Protein 7JQD (pdb70)

Organism: Homo sapiens (NCBI:txid9606)

Secondary structure (DSSP, 8-state):
--HHHHHHHHHHHHHHHHHHH--BPPEE-SS-EE--B-TT-EEEEES-THHHHHSTT----EEEEEEETTEEPPPBS-HHHHH--/--HHHHHHHHHHHHHHH-SSHHHHHHHHHHHHHHHHH-

InterPro domains:
  IPR000832 GPCR, family 2, secretin-like [PF00002] (151-396)
  IPR000832 GPCR, family 2, secretin-like [PR00249] (155-179)
  IPR000832 GPCR, family 2, secretin-like [PR00249] (187-211)
  IPR000832 GPCR, family 2, secretin-like [PR00249] (228-251)
  IPR000832 GPCR, family 2, secretin-like [PR00249] (266-291)
  IPR000832 GPCR, family 2, secretin-like [PR00249] (307-332)
  IPR000832 GPCR, family 2, secretin-like [PR00249] (351-371)
  IPR000832 GPCR, family 2, secretin-like [PR00249] (382-403)
  IPR001879 GPCR, family 2, extracellular hormone receptor domain [PF02793] (52-136)
  IPR001879 GPCR, family 2, extracellular hormone receptor domain [PS50227] (33-138)
  IPR001879 GPCR, family 2, extracellular hormone receptor domain [SM00008] (50-143)
  IPR002285 GPCR, family 2, pituitary adenylate cyclase activating polypeptide type 1 receptor [PR01156] (16-37)
  IPR002285 GPCR, family 2, pituitary adenylate cyclase activating polypeptide type 1 receptor [PR01156] (39-56)
  IPR002285 GPCR, family 2, pituitary adenylate cyclase activating polypeptide type 1 receptor [PR01156] (79-97)
  IPR002285 GPCR, family 2, pituitary adenylate cyclase activating polypeptide type 1 receptor [PR01156] (100-117)
  IPR002285 GPCR, family 2, pituitary adenylate cyclase activating polypeptide type 1 receptor [PR01156] (135-154)
  IPR002285 GPCR, family 2, pituitary adenylate cyclase activating polypeptide type 1 receptor [PR01156] (211-227)
  IPR002285 GPCR, family 2, pituitary adenylate cyclase activating polypeptide type 1 receptor [PR01156] (371-385)
  IPR002285 GPCR, family 2, pituitary adenylate cyclase activating polypeptide type 1 receptor [PR01156] (415-427)
  IPR002285 GPCR, family 2, pituitary adenylate cyclase activating polypeptide type 1 receptor [PR01156] (430-446)

Structure (mmCIF, N/CA/C/O backbone):
data_7JQD
#
_entry.id   7JQD
#
_cell.length_a   67.680
_cell.length_b   67.680
_cell.length_c   56.980
_cell.angle_alpha   90.000
_cell.angle_beta   90.000
_cell.angle_gamma   90.000
#
_symmetry.space_group_name_H-M   'P 43 21 2'
#
loop_
_entity.id
_entity.type
_entity.pdbx_description
1 polymer 'Pituitary adenylate cyclase-activating polypeptide type I receptor'
2 polymer Peptide-43
3 water water
#
loop_
_atom_site.group_PDB
_atom_site.id
_atom_site.type_symbol
_atom_site.label_atom_id
_atom_site.label_alt_id
_atom_site.label_comp_id
_atom_site.label_asym_id
_atom_site.label_entity_id
_atom_site.label_seq_id
_atom_site.pdbx_PDB_ins_code
_atom_site.Cartn_x
_atom_site.Cartn_y
_atom_site.Cartn_z
_atom_site.occupancy
_atom_site.B_iso_or_equiv
_atom_site.auth_seq_id
_atom_site.auth_comp_id
_atom_site.auth_asym_id
_atom_site.auth_atom_id
_atom_site.pdbx_PDB_model_num
ATOM 1 N N . ALA A 1 4 ? 23.475 -10.630 -12.036 1.00 57.37 21 ALA A N 1
ATOM 2 C CA . ALA A 1 4 ? 23.567 -10.728 -10.583 1.00 52.42 21 ALA A CA 1
ATOM 3 C C . ALA A 1 4 ? 22.471 -11.636 -10.030 1.00 60.05 21 ALA A C 1
ATOM 4 O O . ALA A 1 4 ? 21.292 -11.523 -10.402 1.00 53.24 21 ALA A O 1
ATOM 6 N N . HIS A 1 5 ? 22.886 -12.548 -9.154 1.00 61.27 22 HIS A N 1
ATOM 7 C CA . HIS A 1 5 ? 21.988 -13.502 -8.501 1.00 53.53 22 HIS A CA 1
ATOM 8 C C . HIS A 1 5 ? 21.725 -13.048 -7.066 1.00 49.56 22 HIS A C 1
ATOM 9 O O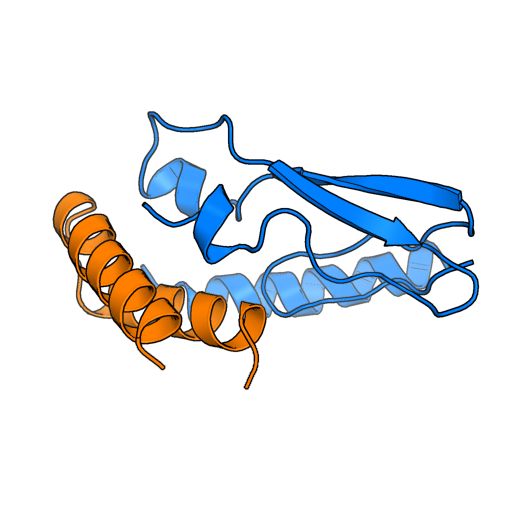 . HIS A 1 5 ? 22.079 -13.706 -6.079 1.00 42.43 22 HIS A O 1
ATOM 16 N N . SER A 1 6 ? 21.081 -11.878 -6.986 1.00 44.70 23 SER A N 1
ATOM 17 C CA . SER A 1 6 ? 20.981 -11.155 -5.728 1.00 46.83 23 SER A CA 1
ATOM 18 C C . SER A 1 6 ? 20.177 -11.934 -4.702 1.00 43.88 23 SER A C 1
ATOM 19 O O . SER A 1 6 ? 20.532 -11.967 -3.515 1.00 43.08 23 SER A O 1
ATOM 22 N N . ASP A 1 7 ? 19.081 -12.548 -5.134 1.00 43.59 24 ASP A N 1
ATOM 23 C CA . ASP A 1 7 ? 18.232 -13.270 -4.198 1.00 41.75 24 ASP A CA 1
ATOM 24 C C . ASP A 1 7 ? 19.016 -14.373 -3.493 1.00 47.56 24 ASP A C 1
ATOM 25 O O . ASP A 1 7 ? 18.902 -14.545 -2.270 1.00 43.36 24 ASP A O 1
ATOM 30 N N . GLY A 1 8 ? 19.856 -15.101 -4.242 1.00 43.44 25 GLY A N 1
ATOM 31 C CA . GLY A 1 8 ? 20.688 -16.121 -3.619 1.00 35.59 25 GLY A CA 1
ATOM 32 C C . GLY A 1 8 ? 21.752 -15.549 -2.699 1.00 36.86 25 GLY A C 1
ATOM 33 O O . GLY A 1 8 ? 22.076 -16.141 -1.670 1.00 36.07 25 GLY A O 1
ATOM 34 N N . ILE A 1 9 ? 22.332 -14.404 -3.062 1.00 40.21 26 ILE A N 1
ATOM 35 C CA . ILE A 1 9 ? 23.335 -13.798 -2.190 1.00 44.24 26 ILE A CA 1
ATOM 36 C C . ILE A 1 9 ? 22.692 -13.325 -0.895 1.00 42.34 26 ILE A C 1
ATOM 37 O O . ILE A 1 9 ? 23.247 -13.504 0.196 1.00 46.37 26 ILE A O 1
ATOM 42 N N . PHE A 1 10 ? 21.512 -12.716 -0.997 1.00 42.16 27 PHE A N 1
ATOM 43 C CA . PHE A 1 10 ? 20.762 -12.338 0.192 1.00 38.62 27 PHE A CA 1
ATOM 44 C C . PHE A 1 10 ? 20.495 -13.544 1.078 1.00 42.18 27 PHE A C 1
ATOM 45 O O . PHE A 1 10 ? 20.654 -13.468 2.304 1.00 47.26 27 PHE A O 1
ATOM 53 N N . LYS A 1 11 ? 20.106 -14.679 0.476 1.00 44.38 28 LYS A N 1
ATOM 54 C CA . LYS A 1 11 ? 19.737 -15.853 1.270 1.00 41.88 28 LYS A CA 1
ATOM 55 C C . LYS A 1 11 ? 20.944 -16.423 2.002 1.00 42.18 28 LYS A C 1
ATOM 56 O O . LYS A 1 11 ? 20.888 -16.672 3.215 1.00 45.07 28 LYS A O 1
ATOM 62 N N . LYS A 1 12 ? 22.054 -16.625 1.290 1.00 41.52 29 LYS A N 1
ATOM 63 C CA . LYS A 1 12 ? 23.309 -16.926 1.972 1.00 46.03 29 LYS A CA 1
ATOM 64 C C . LYS A 1 12 ? 23.523 -15.981 3.151 1.00 50.84 29 LYS A C 1
ATOM 65 O O . LYS A 1 12 ? 23.825 -16.419 4.270 1.00 53.42 29 LYS A O 1
ATOM 71 N N . GLU A 1 13 ? 23.315 -14.681 2.933 1.00 49.07 30 GLU A N 1
ATOM 72 C CA . GLU A 1 13 ? 23.513 -13.724 4.014 1.00 54.12 30 GLU A CA 1
ATOM 73 C C . GLU A 1 13 ? 22.466 -13.878 5.115 1.00 50.27 30 GLU A C 1
ATOM 74 O O . GLU A 1 13 ? 22.765 -13.607 6.282 1.00 53.46 30 GLU A O 1
ATOM 80 N N . GLN A 1 14 ? 21.256 -14.346 4.785 1.00 48.44 31 GLN A N 1
ATOM 81 C CA . GLN A 1 14 ? 20.238 -14.540 5.823 1.00 49.17 31 GLN A CA 1
ATOM 82 C C . GLN A 1 14 ? 20.598 -15.698 6.743 1.00 52.43 31 GLN A C 1
ATOM 83 O O . GLN A 1 14 ? 20.405 -15.618 7.961 1.00 51.70 31 GLN A O 1
ATOM 89 N N . ALA A 1 15 ? 21.098 -16.795 6.174 1.00 60.04 32 ALA A N 1
ATOM 90 C CA . ALA A 1 15 ? 21.653 -17.863 6.998 1.00 50.78 32 ALA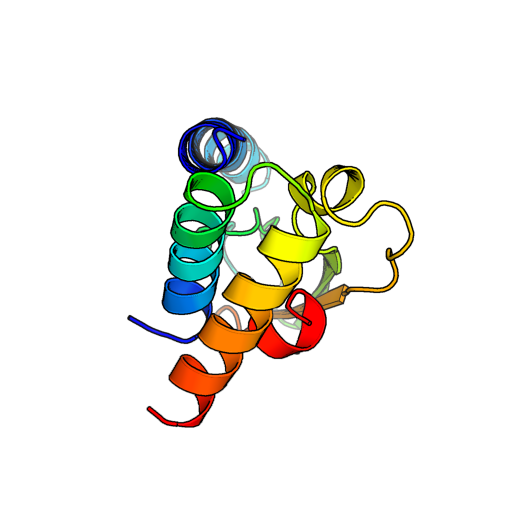 A CA 1
ATOM 91 C C . ALA A 1 15 ? 22.887 -17.378 7.743 1.00 53.68 32 ALA A C 1
ATOM 92 O O . ALA A 1 15 ? 23.000 -17.569 8.959 1.00 61.03 32 ALA A O 1
ATOM 94 N N . MET A 1 16 ? 23.820 -16.732 7.032 1.00 51.74 33 MET A N 1
ATOM 95 C CA . MET A 1 16 ? 24.958 -16.114 7.704 1.00 50.82 33 MET A CA 1
ATOM 96 C C . MET A 1 16 ? 24.507 -15.232 8.853 1.00 56.80 33 MET A C 1
ATOM 97 O O . MET A 1 16 ? 25.200 -15.138 9.870 1.00 64.33 33 MET A O 1
ATOM 102 N N . CYS A 1 17 ? 23.340 -14.599 8.716 1.00 58.07 34 CYS A N 1
ATOM 103 C CA . CYS A 1 17 ? 22.857 -13.677 9.741 1.00 58.87 34 CYS A CA 1
ATOM 104 C C . CYS A 1 17 ? 22.426 -14.423 10.996 1.00 59.48 34 CYS A C 1
ATOM 105 O O . CYS A 1 17 ? 22.916 -14.148 12.098 1.00 64.67 34 CYS A O 1
ATOM 108 N N . LEU A 1 18 ? 21.503 -15.375 10.849 1.00 58.07 35 LEU A N 1
ATOM 109 C CA . LEU A 1 18 ? 21.024 -16.135 11.996 1.00 56.02 35 LEU A CA 1
ATOM 110 C C . LEU A 1 18 ? 22.176 -16.765 12.763 1.00 65.39 35 LEU A C 1
ATOM 111 O O . LEU A 1 18 ? 22.069 -17.012 13.972 1.00 72.94 35 LEU A O 1
ATOM 116 N N . GLU A 1 19 ? 23.297 -16.995 12.082 1.00 63.97 36 GLU A N 1
ATOM 117 C CA . GLU A 1 19 ? 24.452 -17.622 12.706 1.00 66.64 36 GLU A CA 1
ATOM 118 C C . GLU A 1 19 ? 25.037 -16.761 13.816 1.00 69.94 36 GLU A C 1
ATOM 119 O O . GLU A 1 19 ? 25.452 -17.285 14.855 1.00 76.77 36 GLU A O 1
ATOM 125 N N . LYS A 1 20 ? 25.112 -15.445 13.616 1.00 66.12 37 LYS A N 1
ATOM 126 C CA . LYS A 1 20 ? 25.748 -14.626 14.638 1.00 66.48 37 LYS A CA 1
ATOM 127 C C . LYS A 1 20 ? 24.746 -13.927 15.550 1.00 69.70 37 LYS A C 1
ATOM 128 O O . LYS A 1 20 ? 25.125 -13.518 16.652 1.00 76.95 37 LYS A O 1
ATOM 134 N N . ILE A 1 21 ? 23.471 -13.818 15.165 1.00 67.97 38 ILE A N 1
ATOM 135 C CA . ILE A 1 21 ? 22.463 -13.371 16.131 1.00 64.05 38 ILE A CA 1
ATOM 136 C C . ILE A 1 21 ? 22.474 -14.280 17.350 1.00 67.83 38 ILE A C 1
ATOM 137 O O . ILE A 1 21 ? 22.409 -13.811 18.493 1.00 74.78 38 ILE A O 1
ATOM 142 N N . GLN A 1 22 ? 22.585 -15.596 17.127 1.00 68.75 39 GLN A N 1
ATOM 143 C CA . GLN A 1 22 ? 22.555 -16.545 18.237 1.00 70.96 39 GLN A CA 1
ATOM 144 C C . GLN A 1 22 ? 23.775 -16.396 19.139 1.00 68.73 39 GLN A C 1
ATOM 145 O O . GLN A 1 22 ? 23.691 -16.643 20.350 1.00 75.29 39 GLN A O 1
ATOM 151 N N . ARG A 1 23 ? 24.909 -15.988 18.575 1.00 67.08 40 ARG A N 1
ATOM 152 C CA . ARG A 1 23 ? 26.111 -15.814 19.376 1.00 67.25 40 ARG A CA 1
ATOM 153 C C . ARG A 1 23 ? 25.970 -14.596 20.281 1.00 73.19 40 ARG A C 1
ATOM 154 O O . ARG A 1 23 ? 26.195 -14.673 21.498 1.00 70.18 40 ARG A O 1
ATOM 162 N N . ALA A 1 24 ? 25.548 -13.468 19.698 1.00 67.07 41 ALA A N 1
ATOM 163 C CA . ALA A 1 24 ? 25.393 -12.228 20.453 1.00 69.76 41 ALA A CA 1
ATOM 164 C C . ALA A 1 24 ? 24.430 -12.391 21.631 1.00 65.56 41 ALA A C 1
ATOM 165 O O . ALA A 1 24 ? 24.771 -12.076 22.777 1.00 65.87 41 ALA A O 1
ATOM 167 N N . ASN A 1 25 ? 23.223 -12.874 21.376 1.00 66.76 42 ASN A N 1
ATOM 168 C CA . ASN A 1 25 ? 22.240 -12.940 22.452 1.00 74.62 42 ASN A CA 1
ATOM 169 C C . ASN A 1 25 ? 22.551 -14.078 23.438 1.00 73.29 42 ASN A C 1
ATOM 170 O O . ASN A 1 25 ? 23.717 -14.356 23.749 1.00 72.65 42 ASN A O 1
ATOM 175 N N . GLY A 1 36 ? 16.130 -4.684 26.006 1.00 61.62 53 GLY A N 1
ATOM 176 C CA . GLY A 1 36 ? 16.967 -4.680 24.816 1.00 58.71 53 GLY A CA 1
ATOM 177 C C . GLY A 1 36 ? 16.247 -5.252 23.603 1.00 60.25 53 GLY A C 1
ATOM 178 O O . GLY A 1 36 ? 15.266 -5.976 23.759 1.00 62.10 53 GLY A O 1
ATOM 179 N N . CYS A 1 37 ? 16.764 -4.894 22.267 1.00 61.97 54 CYS A N 1
ATOM 180 C CA . CYS A 1 37 ? 16.047 -5.471 21.135 1.00 61.11 54 CYS A CA 1
ATOM 181 C C . CYS A 1 37 ? 16.785 -6.678 20.559 1.00 56.30 54 CYS A C 1
ATOM 182 O O . CYS A 1 37 ? 18.034 -6.684 20.473 1.00 55.69 54 CYS A O 1
ATOM 185 N N . PRO A 1 38 ? 16.005 -7.671 20.159 1.00 54.45 55 PRO A N 1
ATOM 186 C CA . PRO A 1 38 ? 16.574 -8.921 19.620 1.00 64.11 55 PRO A CA 1
ATOM 187 C C . PRO A 1 38 ? 17.412 -8.701 18.361 1.00 60.40 55 PRO A C 1
ATOM 188 O O . PRO A 1 38 ? 17.253 -7.733 17.627 1.00 59.50 55 PRO A O 1
ATOM 192 N N . GLY A 1 39 ? 18.321 -9.649 18.122 1.00 62.23 56 GLY A N 1
ATOM 193 C CA . GLY A 1 39 ? 18.958 -9.731 16.820 1.00 61.23 56 GLY A CA 1
ATOM 194 C C . GLY A 1 39 ? 17.949 -10.167 15.776 1.00 59.51 56 GLY A C 1
ATOM 195 O O . GLY A 1 39 ? 17.148 -11.076 16.002 1.00 54.69 56 GLY A O 1
ATOM 196 N N . MET A 1 40 ? 18.019 -9.523 14.610 1.00 53.96 57 MET A N 1
ATOM 197 C CA . MET A 1 40 ? 16.952 -9.575 13.627 1.00 53.35 57 MET A CA 1
ATOM 198 C C . MET A 1 40 ? 17.535 -9.523 12.220 1.00 51.27 57 MET A C 1
ATOM 199 O O . MET A 1 40 ? 18.613 -8.968 11.988 1.00 45.96 57 MET A O 1
ATOM 204 N N . TRP A 1 41 ? 16.790 -10.114 11.281 1.00 45.95 58 TRP A N 1
ATOM 205 C CA . TRP A 1 41 ? 17.057 -10.043 9.851 1.00 45.67 58 TRP A CA 1
ATOM 206 C C . TRP A 1 41 ? 15.823 -9.481 9.162 1.00 48.35 58 TRP A C 1
ATOM 207 O O . TRP A 1 41 ? 14.771 -10.134 9.151 1.00 42.67 58 TRP A O 1
ATOM 218 N N . ASP A 1 42 ? 15.950 -8.284 8.574 1.00 45.48 59 ASP A N 1
ATOM 219 C CA . ASP A 1 42 ? 14.805 -7.612 7.974 1.00 42.01 59 ASP A CA 1
ATOM 220 C C . ASP A 1 42 ? 14.607 -7.951 6.503 1.00 41.64 59 ASP A C 1
ATOM 221 O O . ASP A 1 42 ? 13.693 -7.403 5.878 1.00 40.87 59 ASP A O 1
ATOM 226 N N . ASN A 1 43 ? 15.433 -8.839 5.955 1.00 36.93 60 ASN A N 1
ATOM 227 C CA . ASN A 1 43 ? 15.453 -9.256 4.558 1.00 41.37 60 ASN A CA 1
ATOM 228 C C . ASN A 1 43 ? 16.296 -8.343 3.689 1.00 38.95 60 ASN A C 1
ATOM 229 O O . ASN A 1 43 ? 16.305 -8.487 2.465 1.00 34.15 60 ASN A O 1
ATOM 234 N N . ILE A 1 44 ? 17.049 -7.445 4.320 1.00 38.49 61 ILE A N 1
ATOM 235 C CA . ILE A 1 44 ? 18.044 -6.624 3.650 1.00 40.15 61 ILE A CA 1
ATOM 236 C C . ILE A 1 44 ? 19.321 -6.628 4.479 1.00 40.86 61 ILE A C 1
ATOM 237 O O . ILE A 1 44 ? 20.421 -6.756 3.933 1.00 45.34 61 ILE A O 1
ATOM 242 N N . THR A 1 45 ? 19.195 -6.501 5.798 1.00 38.39 62 THR A N 1
ATOM 243 C CA . THR A 1 45 ? 20.354 -6.283 6.656 1.00 42.73 62 THR A CA 1
ATOM 244 C C . THR A 1 45 ? 20.266 -7.136 7.914 1.00 45.07 62 THR A C 1
ATOM 245 O O . THR A 1 45 ? 19.176 -7.426 8.417 1.00 47.54 62 THR A O 1
ATOM 249 N N . CYS A 1 46 ? 21.431 -7.570 8.394 1.00 45.46 63 CYS A N 1
ATOM 250 C CA . CYS A 1 46 ? 21.547 -8.275 9.666 1.00 50.74 63 CYS A CA 1
ATOM 251 C C . CYS A 1 46 ? 21.772 -7.254 10.778 1.00 51.64 63 CYS A C 1
ATOM 252 O O . CYS A 1 46 ? 22.760 -6.502 10.745 1.00 49.39 63 CYS A O 1
ATOM 255 N N . TRP A 1 47 ? 20.854 -7.224 11.755 1.00 45.27 64 TRP A N 1
ATOM 256 C CA . TRP A 1 47 ? 20.884 -6.250 12.840 1.00 42.67 64 TRP A CA 1
ATOM 257 C C . TRP A 1 47 ? 21.409 -6.944 14.080 1.00 49.52 64 TRP A C 1
ATOM 258 O O . TRP A 1 47 ? 20.759 -7.850 14.621 1.00 51.81 64 TRP A O 1
ATOM 269 N N . LYS A 1 48 ? 22.589 -6.530 14.512 1.00 46.40 65 LYS A N 1
ATOM 270 C CA . LYS A 1 48 ? 23.168 -7.050 15.736 1.00 51.09 65 LYS A CA 1
ATOM 271 C C . LYS A 1 48 ? 22.309 -6.612 16.924 1.00 50.75 65 LYS A C 1
ATOM 272 O O . LYS A 1 48 ? 22.005 -5.419 17.043 1.00 47.85 65 LYS A O 1
ATOM 278 N N . PRO A 1 49 ? 21.846 -7.541 17.797 1.00 53.98 66 PRO A N 1
ATOM 279 C CA . PRO A 1 49 ? 20.874 -7.162 18.841 1.00 59.20 66 PRO A CA 1
ATOM 280 C C . PRO A 1 49 ? 21.366 -6.015 19.714 1.00 56.55 66 PRO A C 1
ATOM 281 O O . PRO A 1 49 ? 22.575 -5.767 19.780 1.00 50.81 66 PRO A O 1
ATOM 285 N N . ALA A 1 50 ? 20.446 -5.291 20.358 1.00 50.67 67 ALA A N 1
ATOM 286 C CA . ALA A 1 50 ? 20.793 -3.992 20.916 1.00 51.14 67 ALA A CA 1
ATOM 287 C C . ALA A 1 50 ? 20.020 -3.705 22.196 1.00 57.15 67 ALA A C 1
ATOM 288 O O . ALA A 1 50 ? 18.924 -4.228 22.414 1.00 54.29 67 ALA A O 1
ATOM 290 N N . HIS A 1 51 ? 20.603 -2.833 23.023 1.00 57.36 68 HIS A N 1
ATOM 291 C CA . HIS A 1 51 ? 19.964 -2.351 24.242 1.00 58.34 68 HIS A CA 1
ATOM 292 C C . HIS A 1 51 ? 18.948 -1.258 23.938 1.00 57.10 68 HIS A C 1
ATOM 293 O O . HIS A 1 51 ? 19.051 -0.540 22.937 1.00 56.91 68 HIS A O 1
ATOM 300 N N . VAL A 1 52 ? 17.968 -1.115 24.835 1.00 57.55 69 VAL A N 1
ATOM 301 C CA . VAL A 1 52 ? 17.019 -0.016 24.707 1.00 60.12 69 VAL A CA 1
ATOM 302 C C . VAL A 1 52 ? 17.781 1.292 24.834 1.00 52.63 69 VAL A C 1
ATOM 303 O O . VAL A 1 52 ? 18.610 1.458 25.733 1.00 51.40 69 VAL A O 1
ATOM 307 N N . GLY A 1 53 ? 17.558 2.200 23.889 1.00 51.99 70 GLY A N 1
ATOM 308 C CA . GLY A 1 53 ? 18.198 3.495 23.924 1.00 50.23 70 GLY A CA 1
ATOM 309 C C . GLY A 1 53 ? 19.442 3.654 23.077 1.00 46.85 70 GLY A C 1
ATOM 310 O O . GLY A 1 53 ? 19.972 4.769 23.005 1.00 49.93 70 GLY A O 1
ATOM 311 N N . GLU A 1 54 ? 19.935 2.600 22.435 1.00 44.47 71 GLU A N 1
ATOM 312 C CA . GLU A 1 54 ? 21.081 2.762 21.551 1.00 50.25 71 GLU A CA 1
ATOM 313 C C . GLU A 1 54 ? 20.656 2.677 20.084 1.00 52.86 71 GLU A C 1
ATOM 314 O O . GLU A 1 54 ? 19.631 2.079 19.735 1.00 46.69 71 GLU A O 1
ATOM 320 N N . MET A 1 55 ? 21.435 3.326 19.223 1.00 48.40 72 MET A N 1
ATOM 321 C CA . MET A 1 55 ? 21.089 3.453 17.816 1.00 44.53 72 MET A CA 1
ATOM 322 C C . MET A 1 55 ? 22.143 2.743 16.985 1.00 47.28 72 MET A C 1
ATOM 323 O O . MET A 1 55 ? 23.338 3.038 17.106 1.00 47.06 72 MET A O 1
ATOM 328 N N . VAL A 1 56 ? 21.693 1.806 16.148 1.00 47.02 73 VAL A N 1
ATOM 329 C CA . VAL A 1 56 ? 22.560 1.045 15.261 1.00 45.89 73 VAL A CA 1
ATOM 330 C C . VAL A 1 56 ? 22.479 1.641 13.864 1.00 43.36 73 VAL A C 1
ATOM 331 O O . VAL A 1 56 ? 21.380 1.810 13.312 1.00 38.61 73 VAL A O 1
ATOM 335 N N . LEU A 1 57 ? 23.638 1.939 13.289 1.00 38.49 74 LEU A N 1
ATOM 336 C CA . LEU A 1 57 ? 23.733 2.307 11.884 1.00 40.54 74 LEU A CA 1
ATOM 337 C C . LEU A 1 57 ? 24.219 1.112 11.076 1.00 42.00 74 LEU A C 1
ATOM 338 O O . LEU A 1 57 ? 25.050 0.329 11.547 1.00 37.80 74 LEU A O 1
ATOM 343 N N . VAL A 1 58 ? 23.688 0.971 9.857 1.00 39.86 75 VAL A N 1
ATOM 344 C CA . VAL A 1 58 ? 24.228 0.047 8.866 1.00 37.86 75 VAL A CA 1
ATOM 345 C C . VAL A 1 58 ? 24.346 0.795 7.552 1.00 38.16 75 VAL A C 1
ATOM 346 O O . VAL A 1 58 ? 23.745 1.854 7.356 1.00 39.58 75 VAL A O 1
ATOM 350 N N . SER A 1 59 ? 25.132 0.238 6.645 1.00 38.40 76 SER A N 1
ATOM 351 C CA . SER A 1 59 ? 25.251 0.819 5.321 1.00 40.46 76 SER A CA 1
ATOM 352 C C . SER A 1 59 ? 24.344 0.061 4.351 1.00 42.39 76 SER A C 1
ATOM 353 O O . SER A 1 59 ? 23.683 -0.917 4.711 1.00 43.65 76 SER A O 1
ATOM 356 N N . CYS A 1 60 ? 24.281 0.547 3.112 1.00 42.77 77 CYS A N 1
ATOM 357 C CA . CYS A 1 60 ? 23.465 -0.103 2.103 1.00 45.16 77 CYS A CA 1
ATOM 358 C C . CYS A 1 60 ? 23.996 -1.512 1.832 1.00 42.87 77 CYS A C 1
ATOM 359 O O . CYS A 1 60 ? 25.154 -1.819 2.137 1.00 43.12 77 CYS A O 1
ATOM 362 N N . PRO A 1 61 ? 23.161 -2.397 1.285 1.00 43.88 78 PRO A N 1
ATOM 363 C CA . PRO A 1 61 ? 23.586 -3.793 1.122 1.00 47.44 78 PRO A CA 1
ATOM 364 C C . PRO A 1 61 ? 24.852 -3.896 0.286 1.00 43.97 78 PRO A C 1
ATOM 365 O O . PRO A 1 61 ? 25.062 -3.127 -0.653 1.00 45.09 78 PRO A O 1
ATOM 369 N N . GLU A 1 62 ? 25.686 -4.875 0.635 1.00 43.71 79 GLU A N 1
ATOM 370 C CA . GLU A 1 62 ? 27.009 -4.976 0.038 1.00 44.15 79 GLU A CA 1
ATOM 371 C C . GLU A 1 62 ? 26.959 -5.131 -1.471 1.00 48.69 79 GLU A C 1
ATO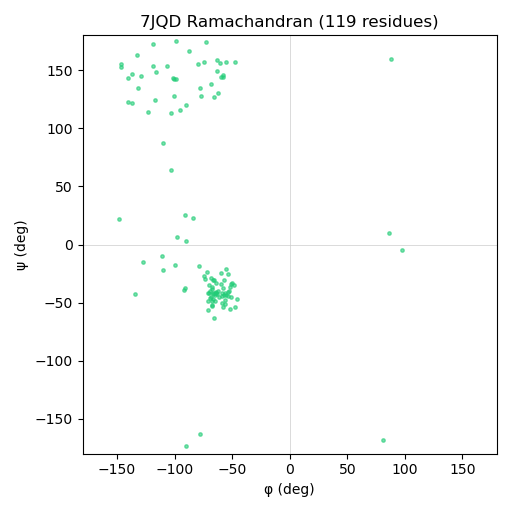M 372 O O . GLU A 1 62 ? 27.933 -4.792 -2.151 1.00 54.37 79 GLU A O 1
ATOM 378 N N . LEU A 1 63 ? 25.848 -5.640 -2.014 1.00 41.61 80 LEU A N 1
ATOM 379 C CA . LEU A 1 63 ? 25.706 -5.752 -3.466 1.00 45.62 80 LEU A CA 1
ATOM 380 C C . LEU A 1 63 ? 25.989 -4.433 -4.154 1.00 48.68 80 LEU A C 1
ATOM 381 O O . LEU A 1 63 ? 26.554 -4.396 -5.254 1.00 49.45 80 LEU A O 1
ATOM 386 N N . PHE A 1 64 ? 25.590 -3.339 -3.518 1.00 50.43 81 PHE A N 1
ATOM 387 C CA . PHE A 1 64 ? 25.675 -2.038 -4.141 1.00 46.32 81 PHE A CA 1
ATOM 388 C C . PHE A 1 64 ? 27.107 -1.558 -4.252 1.00 52.64 81 PHE A C 1
ATOM 389 O O . PHE A 1 64 ? 27.392 -0.747 -5.136 1.00 61.41 81 PHE A O 1
ATOM 397 N N . ARG A 1 65 ? 28.022 -2.054 -3.410 1.00 48.50 82 ARG A N 1
ATOM 398 C CA . ARG A 1 65 ? 29.436 -1.794 -3.668 1.00 52.18 82 ARG A CA 1
ATOM 399 C C . ARG A 1 65 ? 29.801 -2.162 -5.103 1.00 58.89 82 ARG A C 1
ATOM 400 O O . ARG A 1 65 ? 30.620 -1.481 -5.727 1.00 61.44 82 ARG A O 1
ATOM 408 N N . ILE A 1 66 ? 29.177 -3.203 -5.656 1.00 53.25 83 ILE A N 1
ATOM 409 C CA . ILE A 1 66 ? 29.448 -3.597 -7.037 1.00 53.76 83 ILE A CA 1
ATOM 410 C C . ILE A 1 66 ? 28.485 -2.916 -8.009 1.00 56.40 83 ILE A C 1
ATOM 411 O O . ILE A 1 66 ? 28.887 -2.500 -9.097 1.00 59.02 83 ILE A O 1
ATOM 416 N N . PHE A 1 67 ? 27.204 -2.771 -7.650 1.00 60.30 84 PHE A N 1
ATOM 417 C CA . PHE A 1 67 ? 26.238 -2.216 -8.602 1.00 56.20 84 PHE A CA 1
ATOM 418 C C . PHE A 1 67 ? 26.563 -0.761 -8.923 1.00 63.23 84 PHE A C 1
ATOM 419 O O . PHE A 1 67 ? 26.917 -0.432 -10.060 1.00 69.36 84 PHE A O 1
ATOM 427 N N . ASN A 1 68 ? 26.499 0.130 -7.933 1.00 60.20 85 ASN A N 1
ATOM 428 C CA . ASN A 1 68 ? 27.023 1.477 -8.147 1.00 61.66 85 ASN A CA 1
ATOM 429 C C . ASN A 1 68 ? 28.290 1.672 -7.324 1.00 58.10 85 ASN A C 1
ATOM 430 O O . ASN A 1 68 ? 28.240 2.138 -6.177 1.00 59.06 85 ASN A O 1
ATOM 435 N N . PRO A 1 69 ? 29.454 1.313 -7.869 1.00 60.16 86 PRO A N 1
ATOM 436 C CA . PRO A 1 69 ? 30.700 1.502 -7.097 1.00 60.07 86 PRO A CA 1
ATOM 437 C C . PRO A 1 69 ? 30.878 2.908 -6.562 1.00 58.11 86 PRO A C 1
ATOM 438 O O . PRO A 1 69 ? 31.314 3.088 -5.420 1.00 60.52 86 PRO A O 1
ATOM 442 N N . ASP A 1 70 ? 30.535 3.917 -7.354 1.00 64.12 87 ASP A N 1
ATOM 443 C CA . ASP A 1 70 ? 30.885 5.294 -7.030 1.00 62.89 87 ASP A CA 1
ATOM 444 C C . ASP A 1 70 ? 29.892 5.956 -6.083 1.00 51.65 87 ASP A C 1
ATOM 445 O O . ASP A 1 70 ? 29.804 7.185 -6.046 1.00 55.61 87 ASP A O 1
ATOM 450 N N . GLN A 1 71 ? 29.138 5.187 -5.314 1.00 48.02 88 GLN A N 1
ATOM 451 C CA . GLN A 1 71 ? 28.236 5.758 -4.324 1.00 53.02 88 GLN A CA 1
ATOM 452 C C . GLN A 1 71 ? 28.285 4.897 -3.075 1.00 50.68 88 GLN A C 1
ATOM 453 O O . GLN A 1 71 ? 28.010 3.693 -3.141 1.00 54.20 88 GLN A O 1
ATOM 459 N N . ASP A 1 72 ? 28.636 5.529 -1.940 1.00 44.32 89 ASP A N 1
ATOM 460 C CA . ASP A 1 72 ? 28.893 4.798 -0.701 1.00 43.47 89 ASP A CA 1
ATOM 461 C C . ASP A 1 72 ? 28.526 5.580 0.561 1.00 39.28 89 ASP A C 1
ATOM 462 O O . ASP A 1 72 ? 29.073 5.286 1.630 1.00 45.93 89 ASP A O 1
ATOM 467 N N . MET A 1 73 ? 27.645 6.572 0.475 1.00 39.36 90 MET A N 1
ATOM 468 C CA . MET A 1 73 ? 27.249 7.398 1.609 1.00 43.16 90 MET A CA 1
ATOM 469 C C . MET A 1 73 ? 25.936 6.941 2.236 1.00 42.48 90 MET A C 1
ATOM 470 O O . MET A 1 73 ? 25.414 7.625 3.120 1.00 44.37 90 MET A O 1
ATOM 475 N N . GLY A 1 74 ? 25.389 5.812 1.795 1.00 35.73 91 GLY A N 1
ATOM 476 C CA . GLY A 1 74 ? 24.080 5.398 2.265 1.00 34.66 91 GLY A CA 1
ATOM 477 C C . GLY A 1 74 ? 24.152 4.807 3.658 1.00 37.03 91 GLY A C 1
ATOM 478 O O . GLY A 1 74 ? 24.943 3.895 3.924 1.00 40.48 91 GLY A O 1
ATOM 479 N N . VAL A 1 75 ? 23.321 5.327 4.554 1.00 34.25 92 VAL A N 1
ATOM 480 C CA . VAL A 1 75 ? 23.211 4.838 5.920 1.00 39.98 92 VAL A CA 1
ATOM 481 C C . VAL A 1 75 ? 21.737 4.587 6.206 1.00 36.52 92 VAL A C 1
ATOM 482 O O . VAL A 1 75 ? 20.860 5.296 5.707 1.00 40.32 92 VAL A O 1
ATOM 486 N N . VAL A 1 76 ? 21.468 3.561 6.998 1.00 33.02 93 VAL A N 1
ATOM 487 C CA . VAL A 1 76 ? 20.130 3.277 7.490 1.00 33.89 93 VAL A CA 1
ATOM 488 C C . VAL A 1 76 ? 20.237 3.045 8.994 1.00 37.46 93 VAL A C 1
ATOM 489 O O . VAL A 1 76 ? 21.152 2.351 9.454 1.00 38.50 93 VAL A O 1
ATOM 493 N N . SER A 1 77 ? 19.322 3.650 9.761 1.00 39.73 94 SER A N 1
ATOM 494 C CA . SER A 1 77 ? 19.334 3.575 11.223 1.00 40.50 94 SER A CA 1
ATOM 495 C C . SER A 1 77 ? 18.064 2.910 11.741 1.00 40.78 94 SER A C 1
ATOM 496 O O . SER A 1 77 ? 17.022 2.916 11.072 1.00 39.18 94 SER A O 1
ATOM 499 N N . ARG A 1 78 ? 18.180 2.308 12.931 1.00 42.11 95 ARG A N 1
ATOM 500 C CA . ARG A 1 78 ? 17.045 1.872 13.738 1.00 39.46 95 ARG A CA 1
ATOM 501 C C . ARG A 1 78 ? 17.350 2.172 15.189 1.00 40.34 95 ARG A C 1
ATOM 502 O O . ARG A 1 78 ? 18.496 2.056 15.627 1.00 40.94 95 ARG A O 1
ATOM 510 N N . ASN A 1 79 ? 16.319 2.560 15.923 1.00 45.46 96 ASN A N 1
ATOM 511 C CA . ASN A 1 79 ? 16.415 2.691 17.364 1.00 44.56 96 ASN A CA 1
ATOM 512 C C . ASN A 1 79 ? 15.847 1.447 18.016 1.00 44.70 96 ASN A C 1
ATOM 513 O O . ASN A 1 79 ? 14.874 0.866 17.525 1.00 44.26 96 ASN A O 1
ATOM 518 N N . CYS A 1 80 ? 16.476 1.033 19.105 1.00 42.65 97 CYS A N 1
ATOM 519 C CA . CYS A 1 80 ? 15.923 0.012 19.973 1.00 50.80 97 CYS A CA 1
ATOM 520 C C . CYS A 1 80 ? 15.180 0.694 21.110 1.00 52.61 97 CYS A C 1
ATOM 521 O O . CYS A 1 80 ? 15.801 1.379 21.929 1.00 54.12 97 CYS A O 1
ATOM 524 N N . THR A 1 81 ? 13.866 0.497 21.170 1.00 53.39 98 THR A N 1
ATOM 525 C CA . THR A 1 81 ? 13.037 1.105 22.204 1.00 60.48 98 THR A CA 1
ATOM 526 C C . THR A 1 81 ? 12.366 0.028 23.047 1.00 57.98 98 THR A C 1
ATOM 527 O O . THR A 1 81 ? 12.438 -1.165 22.743 1.00 58.20 98 THR A O 1
ATOM 531 N N . GLU A 1 82 ? 11.701 0.473 24.118 1.00 54.38 99 GLU A N 1
ATOM 532 C CA . GLU A 1 82 ? 10.853 -0.424 24.899 1.00 59.27 99 GLU A CA 1
ATOM 533 C C . GLU A 1 82 ? 9.927 -1.221 23.996 1.00 57.83 99 GLU A C 1
ATOM 534 O O . GLU A 1 82 ? 9.632 -2.3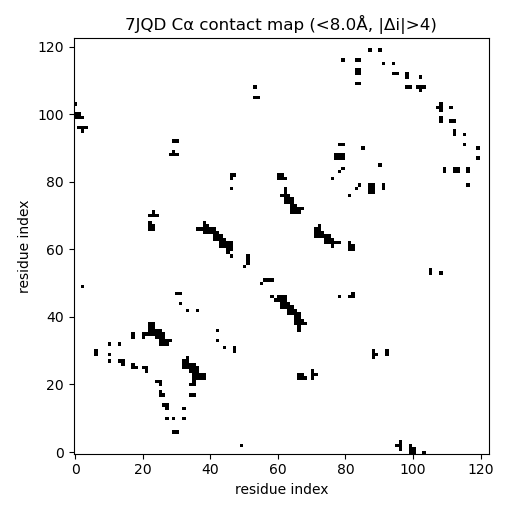92 24.267 1.00 55.80 99 GLU A O 1
ATOM 540 N N . ASP A 1 83 ? 9.475 -0.604 22.905 1.00 56.98 100 ASP A N 1
ATOM 541 C CA . ASP A 1 83 ? 8.543 -1.221 21.973 1.00 60.30 100 ASP A CA 1
ATOM 542 C C . ASP A 1 83 ? 9.248 -1.960 20.833 1.00 56.80 100 ASP A C 1
ATOM 543 O O . ASP A 1 83 ? 8.658 -2.126 19.756 1.00 59.90 100 ASP A O 1
ATOM 548 N N . GLY A 1 84 ? 10.489 -2.416 21.055 1.00 54.35 101 GLY A N 1
ATOM 549 C CA . GLY A 1 84 ? 11.258 -3.112 20.038 1.00 59.64 101 GLY A CA 1
ATOM 550 C C . GLY A 1 84 ? 11.936 -2.183 19.036 1.00 60.88 101 GLY A C 1
ATOM 551 O O . GLY A 1 84 ? 12.016 -0.951 19.210 1.00 54.69 101 GLY A O 1
ATOM 552 N N . TRP A 1 85 ? 12.437 -2.807 17.960 1.00 55.06 102 TRP A N 1
ATOM 553 C CA . TRP A 1 85 ? 13.098 -2.077 16.880 1.00 48.67 102 TRP A CA 1
ATOM 554 C C . TRP A 1 85 ? 12.147 -1.063 16.268 1.00 43.61 102 TRP A C 1
ATOM 555 O O . TRP A 1 85 ? 10.949 -1.310 16.153 1.00 46.14 102 TRP A O 1
ATOM 566 N N . SER A 1 86 ? 12.687 0.079 15.869 1.00 38.74 103 SER A N 1
ATOM 567 C CA . SER A 1 86 ? 11.927 1.059 15.117 1.00 34.50 103 SER A CA 1
ATOM 568 C C . SER A 1 86 ? 12.008 0.763 13.622 1.00 36.83 103 SER A C 1
ATOM 569 O O . SER A 1 86 ? 12.832 -0.027 13.167 1.00 42.75 103 SER A O 1
ATOM 572 N N . GLU A 1 87 ? 11.142 1.416 12.854 1.00 35.05 104 GLU A N 1
ATOM 573 C CA . GLU A 1 87 ? 11.262 1.460 11.403 1.00 40.24 104 GLU A CA 1
ATOM 574 C C . GLU A 1 87 ? 12.688 1.803 10.994 1.00 40.95 104 GLU A C 1
ATOM 575 O O . GLU A 1 87 ? 13.435 2.410 11.771 1.00 35.97 104 GLU A O 1
ATOM 581 N N . PRO A 1 88 ? 13.096 1.451 9.782 1.00 38.47 105 PRO A N 1
ATOM 582 C CA . PRO A 1 88 ? 14.351 1.993 9.261 1.00 32.43 105 PRO A CA 1
ATOM 583 C C . PRO A 1 88 ? 14.285 3.509 9.237 1.00 33.74 105 PRO A C 1
ATOM 584 O O . PRO A 1 88 ? 13.239 4.098 8.959 1.00 34.21 105 PRO A O 1
ATOM 588 N N . PHE A 1 89 ? 15.415 4.156 9.520 1.00 33.52 106 PHE A N 1
ATOM 589 C CA . PHE A 1 89 ? 15.459 5.560 9.123 1.00 35.99 106 PHE A CA 1
ATOM 590 C C . PHE A 1 89 ? 16.811 5.901 8.491 1.00 36.81 106 PHE A C 1
ATOM 591 O O . PHE A 1 89 ? 17.851 5.739 9.142 1.00 36.10 106 PHE A O 1
ATOM 599 N N . PRO A 1 90 ? 16.843 6.383 7.227 1.00 36.32 107 PRO A N 1
ATOM 600 C CA . PRO A 1 90 ? 15.670 6.494 6.351 1.00 33.81 107 PRO A CA 1
ATOM 601 C C . PRO A 1 90 ? 15.219 5.126 5.863 1.00 32.53 107 PRO A C 1
ATOM 602 O O . PRO A 1 90 ? 15.894 4.126 6.135 1.00 32.51 107 PRO A O 1
ATOM 606 N N . HIS A 1 91 ? 14.095 5.087 5.155 1.00 30.74 108 HIS A N 1
ATOM 607 C CA . HIS A 1 91 ? 13.666 3.861 4.508 1.00 28.52 108 HIS A CA 1
ATOM 608 C C . HIS A 1 91 ? 14.680 3.451 3.460 1.00 28.52 108 HIS A C 1
ATOM 609 O O . HIS A 1 91 ? 15.360 4.289 2.862 1.00 27.73 108 HIS A O 1
ATOM 616 N N . TYR A 1 92 ? 14.786 2.141 3.246 1.00 28.85 109 TYR A N 1
ATOM 617 C CA . TYR A 1 92 ? 15.786 1.642 2.317 1.00 31.35 109 TYR A CA 1
ATOM 618 C C . TYR A 1 92 ? 15.620 2.258 0.938 1.00 31.89 109 TYR A C 1
ATOM 619 O O . TYR A 1 92 ? 16.609 2.448 0.229 1.00 34.24 109 TYR A O 1
ATOM 628 N N . PHE A 1 93 ? 14.392 2.601 0.549 1.00 29.04 110 PHE A N 1
ATOM 629 C CA . PHE A 1 93 ? 14.204 3.245 -0.745 1.00 31.16 110 PHE A CA 1
ATOM 630 C C . PHE A 1 93 ? 14.861 4.611 -0.786 1.00 32.14 110 PHE A C 1
ATOM 631 O O . PHE A 1 93 ? 15.486 4.971 -1.787 1.00 38.26 110 PHE A O 1
ATOM 639 N N . ASP A 1 94 ? 14.731 5.380 0.290 1.00 34.80 111 ASP A N 1
ATOM 640 C CA . ASP A 1 94 ? 15.260 6.732 0.342 1.00 33.92 111 ASP A CA 1
ATOM 641 C C . ASP A 1 94 ? 16.759 6.793 0.604 1.00 33.35 111 ASP A C 1
ATOM 642 O O . ASP A 1 94 ? 17.36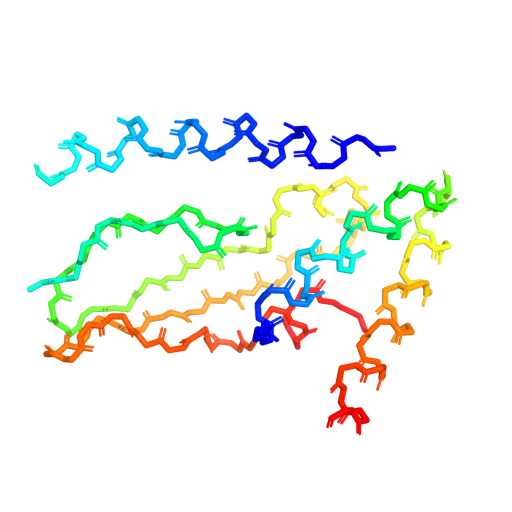1 7.839 0.376 1.00 44.94 111 ASP A O 1
ATOM 647 N N . ALA A 1 95 ? 17.366 5.731 1.121 1.00 35.52 112 ALA A N 1
ATOM 648 C CA . ALA A 1 95 ? 18.783 5.742 1.440 1.00 34.19 112 ALA A CA 1
ATOM 649 C C . ALA A 1 95 ? 19.615 4.865 0.520 1.00 37.99 112 ALA A C 1
ATOM 650 O O . ALA A 1 95 ? 20.823 5.088 0.412 1.00 40.71 112 ALA A O 1
ATOM 652 N N . CYS A 1 96 ? 19.011 3.877 -0.131 1.00 37.85 113 CYS A N 1
ATOM 653 C CA . CYS A 1 96 ? 19.756 2.921 -0.936 1.00 43.20 113 CYS A CA 1
ATOM 654 C C . CYS A 1 96 ? 19.230 2.767 -2.352 1.00 44.76 113 CYS A C 1
ATOM 655 O O . CYS A 1 96 ? 19.938 2.204 -3.195 1.00 48.85 113 CYS A O 1
ATOM 658 N N . GLY A 1 97 ? 18.030 3.242 -2.639 1.00 41.16 114 GLY A N 1
ATOM 659 C CA . GLY A 1 97 ? 17.578 3.378 -4.003 1.00 51.03 114 GLY A CA 1
ATOM 660 C C . GLY A 1 97 ? 18.204 4.612 -4.610 1.00 58.23 114 GLY A C 1
ATOM 661 O O . GLY A 1 97 ? 19.174 5.171 -4.093 1.00 55.17 114 GLY A O 1
ATOM 662 N N . PHE A 1 98 ? 17.621 5.054 -5.719 1.00 61.25 115 PHE A N 1
ATOM 663 C CA . PHE A 1 98 ? 18.168 6.178 -6.452 1.00 60.06 115 PHE A CA 1
ATOM 664 C C . PHE A 1 98 ? 17.040 7.161 -6.782 1.00 64.46 115 PHE A C 1
ATOM 665 O O . PHE A 1 98 ? 15.883 6.760 -6.979 1.00 54.12 115 PHE A O 1
ATOM 673 N N . CYS B 2 1 ? 3.034 -6.189 2.805 1.00 52.19 1 CYS B N 1
ATOM 674 C CA . CYS B 2 1 ? 4.397 -6.067 2.293 1.00 46.39 1 CYS B CA 1
ATOM 675 C C . CYS B 2 1 ? 4.822 -4.604 2.353 1.00 43.90 1 CYS B C 1
ATOM 676 O O . CYS B 2 1 ? 4.359 -3.766 1.566 1.00 47.75 1 CYS B O 1
ATOM 679 N N . ASP B 2 2 ? 5.701 -4.300 3.304 1.00 40.03 2 ASP B N 1
ATOM 680 C CA . ASP B 2 2 ? 5.959 -2.921 3.686 1.00 40.69 2 ASP B CA 1
ATOM 681 C C . ASP B 2 2 ? 7.096 -2.331 2.852 1.00 41.00 2 ASP B C 1
ATOM 682 O O . ASP B 2 2 ? 7.616 -2.956 1.923 1.00 35.73 2 ASP B O 1
ATOM 687 N N . ALA B 2 3 ? 7.500 -1.109 3.215 1.00 36.58 3 ALA B N 1
ATOM 688 C CA . ALA B 2 3 ? 8.535 -0.400 2.481 1.00 35.11 3 ALA B CA 1
ATOM 689 C C . ALA B 2 3 ? 9.769 -1.271 2.305 1.00 35.99 3 ALA B C 1
ATOM 690 O O . ALA B 2 3 ? 10.344 -1.361 1.210 1.00 31.82 3 ALA B O 1
ATOM 692 N N . THR B 2 4 ? 10.178 -1.938 3.382 1.00 34.43 4 THR B N 1
ATOM 693 C CA . THR B 2 4 ? 11.388 -2.736 3.321 1.00 33.00 4 THR B CA 1
ATOM 694 C C . THR B 2 4 ? 11.164 -3.959 2.467 1.00 35.24 4 THR B C 1
ATOM 695 O O . THR B 2 4 ? 12.021 -4.321 1.652 1.00 30.17 4 THR B O 1
ATOM 699 N N . CYS B 2 5 ? 9.992 -4.582 2.627 1.00 38.07 5 CYS B N 1
ATOM 700 C CA . CYS B 2 5 ? 9.584 -5.694 1.773 1.00 36.26 5 CYS B CA 1
ATOM 701 C C . CYS B 2 5 ? 9.665 -5.330 0.298 1.00 34.09 5 CYS B C 1
ATOM 702 O O . CYS B 2 5 ? 10.167 -6.114 -0.510 1.00 39.81 5 CYS B O 1
ATOM 705 N N . GLN B 2 6 ? 9.183 -4.139 -0.072 1.00 37.41 6 GLN B N 1
ATOM 706 C CA . GLN B 2 6 ? 9.138 -3.754 -1.479 1.00 34.35 6 GLN B CA 1
ATOM 707 C C . GLN B 2 6 ? 10.527 -3.424 -2.013 1.00 34.93 6 GLN B C 1
ATOM 708 O O . GLN B 2 6 ? 10.796 -3.622 -3.206 1.00 37.02 6 GLN B O 1
ATOM 714 N N . PHE B 2 7 ? 11.425 -2.940 -1.153 1.00 32.39 7 PHE B N 1
ATOM 715 C CA . PHE B 2 7 ? 12.789 -2.661 -1.597 1.00 32.48 7 PHE B CA 1
ATOM 716 C C . PHE B 2 7 ? 13.543 -3.954 -1.905 1.00 33.39 7 PHE B C 1
ATOM 717 O O . PHE B 2 7 ? 14.201 -4.072 -2.945 1.00 36.98 7 PHE B O 1
ATOM 725 N N . ARG B 2 8 ? 13.456 -4.938 -1.017 1.00 33.98 8 ARG B N 1
ATOM 726 C CA . ARG B 2 8 ? 14.041 -6.241 -1.306 1.00 36.44 8 ARG B CA 1
ATOM 727 C C . ARG B 2 8 ? 13.488 -6.812 -2.600 1.00 36.51 8 ARG B C 1
ATOM 728 O O . ARG B 2 8 ? 14.248 -7.305 -3.442 1.00 39.56 8 ARG B O 1
ATOM 736 N N . LYS B 2 9 ? 12.162 -6.778 -2.770 1.00 31.56 9 LYS B N 1
ATOM 737 C CA . LYS B 2 9 ? 11.579 -7.287 -4.005 1.00 33.03 9 LYS B CA 1
ATOM 738 C C . LYS B 2 9 ? 12.089 -6.49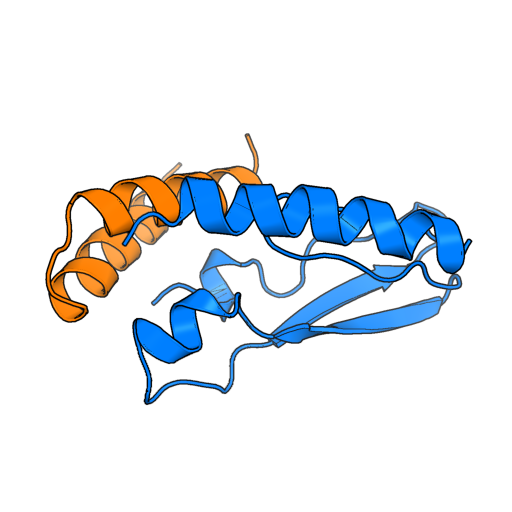1 -5.201 1.00 39.49 9 LYS B C 1
ATOM 739 O O . LYS B 2 9 ? 12.501 -7.065 -6.217 1.00 38.74 9 LYS B O 1
ATOM 745 N N . ALA B 2 10 ? 12.111 -5.159 -5.078 1.00 40.38 10 ALA B N 1
ATOM 746 C CA . ALA B 2 10 ? 12.673 -4.315 -6.132 1.00 38.01 10 ALA B CA 1
ATOM 747 C C . ALA B 2 10 ? 14.068 -4.781 -6.520 1.00 41.08 10 ALA B C 1
ATOM 748 O O . ALA B 2 10 ? 14.333 -5.067 -7.692 1.00 46.92 10 ALA B O 1
ATOM 750 N N . ILE B 2 11 ? 14.973 -4.875 -5.537 1.00 39.40 11 ILE B N 1
ATOM 751 C CA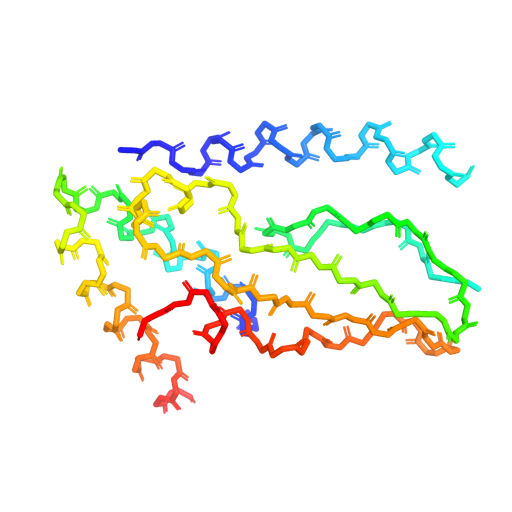 . ILE B 2 11 ? 16.349 -5.288 -5.816 1.00 38.58 11 ILE B CA 1
ATOM 752 C C . ILE B 2 11 ? 16.362 -6.526 -6.700 1.00 38.47 11 ILE B C 1
ATOM 753 O O . ILE B 2 11 ? 17.003 -6.545 -7.751 1.00 37.32 11 ILE B O 1
ATOM 758 N N . ASP B 2 12 ? 15.657 -7.583 -6.282 1.00 39.30 12 ASP B N 1
ATOM 759 C CA . ASP B 2 12 ? 15.803 -8.864 -6.967 1.00 38.78 12 ASP B CA 1
ATOM 760 C C . ASP B 2 12 ? 15.182 -8.819 -8.361 1.00 49.16 12 ASP B C 1
ATOM 761 O O . ASP B 2 12 ? 15.708 -9.431 -9.303 1.00 48.76 12 ASP B O 1
ATOM 766 N N . ASP B 2 13 ? 14.083 -8.084 -8.520 1.00 44.74 13 ASP B N 1
ATOM 767 C CA . ASP B 2 13 ? 13.488 -7.961 -9.837 1.00 41.55 13 ASP B CA 1
ATOM 768 C C . ASP B 2 13 ? 14.412 -7.202 -10.773 1.00 45.29 13 ASP B C 1
ATOM 769 O O . ASP B 2 13 ? 14.667 -7.640 -11.896 1.00 47.14 13 ASP B O 1
ATOM 774 N N . CYS B 2 14 ? 14.948 -6.070 -10.312 1.00 45.82 14 CYS B N 1
ATOM 775 C CA . CYS B 2 14 ? 15.804 -5.260 -11.172 1.00 42.64 14 CYS B CA 1
ATOM 776 C C . CYS B 2 14 ? 17.124 -5.953 -11.468 1.00 42.82 14 CYS B C 1
ATOM 777 O O . CYS B 2 14 ? 17.574 -5.965 -12.620 1.00 50.34 14 CYS B O 1
ATOM 780 N N . ALA B 2 15 ? 17.762 -6.526 -10.445 1.00 44.56 15 ALA B N 1
ATOM 781 C CA . ALA B 2 15 ? 19.009 -7.266 -10.621 1.00 44.29 15 ALA B CA 1
ATOM 782 C C . ALA B 2 15 ? 18.881 -8.385 -11.636 1.00 44.77 15 ALA B C 1
ATOM 783 O O . ALA B 2 15 ? 19.901 -8.839 -12.171 1.00 46.23 15 ALA B O 1
ATOM 785 N N . ARG B 2 16 ? 17.656 -8.835 -11.906 1.00 44.43 16 ARG B N 1
ATOM 786 C CA . ARG B 2 16 ? 17.437 -9.882 -12.891 1.00 49.50 16 ARG B CA 1
ATOM 787 C C . ARG B 2 16 ? 17.195 -9.310 -14.288 1.00 49.06 16 ARG B C 1
ATOM 788 O O . ARG B 2 16 ? 17.633 -9.894 -15.283 1.00 55.79 16 ARG B O 1
ATOM 796 N N . GLN B 2 17 ? 16.487 -8.187 -14.394 1.00 49.75 17 GLN B N 1
ATOM 797 C CA . GLN B 2 17 ? 16.347 -7.523 -15.685 1.00 45.68 17 GLN B CA 1
ATOM 798 C C . GLN B 2 17 ? 17.677 -6.960 -16.157 1.00 53.33 17 GLN B C 1
ATOM 799 O O . GLN B 2 17 ? 18.102 -7.213 -17.291 1.00 57.43 17 GLN B O 1
ATOM 805 N N . ALA B 2 18 ? 18.340 -6.180 -15.311 1.00 50.77 18 ALA B N 1
ATOM 806 C CA . ALA B 2 18 ? 19.473 -5.383 -15.751 1.00 50.30 18 ALA B CA 1
ATOM 807 C C . ALA B 2 18 ? 20.716 -6.251 -15.888 1.00 53.92 18 ALA B C 1
ATOM 808 O O . ALA B 2 18 ? 21.004 -7.078 -15.010 1.00 54.94 18 ALA B O 1
ATOM 810 N N . TYR B 2 19 ? 21.439 -6.082 -17.004 1.00 49.21 19 TYR B N 1
ATOM 811 C CA . TYR B 2 19 ? 22.775 -6.643 -17.135 1.00 47.47 19 TYR B CA 1
ATOM 812 C C . TYR B 2 19 ? 23.839 -5.560 -17.157 1.00 46.69 19 TYR B C 1
ATOM 813 O O . TYR B 2 19 ? 25.028 -5.872 -17.033 1.00 43.33 19 TYR B O 1
ATOM 822 N N . HIS B 2 20 ? 23.437 -4.296 -17.255 1.00 49.07 20 HIS B N 1
ATOM 823 C CA . HIS B 2 20 ? 24.305 -3.171 -16.958 1.00 43.34 20 HIS B CA 1
ATOM 824 C C . HIS B 2 20 ? 23.758 -2.386 -15.764 1.00 46.74 20 HIS B C 1
ATOM 825 O O . HIS B 2 20 ? 22.543 -2.285 -15.565 1.00 48.05 20 HIS B O 1
ATOM 832 N N . SER B 2 21 ? 24.672 -1.797 -14.988 1.00 42.43 21 SER B N 1
ATOM 833 C CA . SER B 2 21 ? 24.297 -1.154 -13.733 1.00 41.40 21 SER B CA 1
ATOM 834 C C . SER B 2 21 ? 23.383 0.040 -13.951 1.00 45.88 21 SER B C 1
ATOM 835 O O . SER B 2 21 ? 22.553 0.360 -13.090 1.00 52.68 21 SER B O 1
ATOM 838 N N . SER B 2 22 ? 23.556 0.756 -15.055 1.00 46.64 22 SER B N 1
ATOM 839 C CA . SER B 2 22 ? 22.722 1.929 -15.278 1.00 46.98 22 SER B CA 1
ATOM 840 C C . SER B 2 22 ? 21.306 1.533 -15.672 1.00 45.06 22 SER B C 1
ATOM 841 O O . SER B 2 22 ? 20.358 2.274 -15.395 1.00 49.56 22 SER B O 1
ATOM 844 N N . VAL B 2 23 ? 21.132 0.361 -16.281 1.00 41.87 23 VAL B N 1
ATOM 845 C CA . VAL B 2 23 ? 19.790 -0.209 -16.383 1.00 43.51 23 VAL B CA 1
ATOM 846 C C . VAL B 2 23 ? 19.240 -0.503 -14.994 1.00 47.18 23 VAL B C 1
ATOM 847 O O . VAL B 2 23 ? 18.068 -0.228 -14.697 1.00 46.52 23 VAL B O 1
ATOM 851 N N . PHE B 2 24 ? 20.083 -1.059 -14.115 1.00 49.54 24 PHE B N 1
ATOM 852 C CA . PHE B 2 24 ? 19.651 -1.402 -12.764 1.00 47.75 24 PHE B CA 1
ATOM 853 C C . PHE B 2 24 ? 19.085 -0.187 -12.043 1.00 48.59 24 PHE B C 1
ATOM 854 O O . PHE B 2 24 ? 17.976 -0.237 -11.487 1.00 43.31 24 PHE B O 1
ATOM 862 N N . LYS B 2 25 ? 19.841 0.919 -12.042 1.00 46.86 25 LYS B N 1
ATOM 863 C CA . LYS B 2 25 ? 19.387 2.117 -11.347 1.00 51.17 25 LYS B CA 1
ATOM 864 C C . LYS B 2 25 ? 18.043 2.577 -11.893 1.00 47.97 25 LYS B C 1
ATOM 865 O O . LYS B 2 25 ? 17.170 3.011 -11.129 1.00 42.97 25 LYS B O 1
ATOM 871 N N . ALA B 2 26 ? 17.851 2.446 -13.210 1.00 42.96 26 ALA B N 1
ATOM 872 C CA . ALA B 2 26 ? 16.634 2.939 -13.837 1.00 41.89 26 ALA B CA 1
ATOM 873 C C . ALA B 2 26 ? 15.436 2.127 -13.388 1.00 43.36 26 ALA B C 1
ATOM 874 O O . ALA B 2 26 ? 14.440 2.685 -12.914 1.00 46.03 26 ALA B O 1
ATOM 876 N N . CYS B 2 27 ? 15.514 0.802 -13.528 1.00 47.00 27 CYS B N 1
ATOM 877 C CA . CYS B 2 27 ? 14.483 -0.069 -12.969 1.00 41.27 27 CYS B CA 1
ATOM 878 C C . CYS B 2 27 ? 14.278 0.213 -11.484 1.00 43.61 27 CYS B C 1
ATOM 879 O O . CYS B 2 27 ? 13.140 0.261 -11.005 1.00 43.57 27 CYS B O 1
ATOM 882 N N . MET B 2 28 ? 15.368 0.442 -10.742 1.00 46.24 28 MET B N 1
ATOM 883 C CA . MET B 2 28 ? 15.243 0.770 -9.322 1.00 46.36 28 MET B CA 1
ATOM 884 C C . MET B 2 28 ? 14.569 2.127 -9.108 1.00 41.20 28 MET B C 1
ATOM 885 O O . MET B 2 28 ? 13.734 2.272 -8.203 1.00 41.62 28 MET B O 1
ATOM 890 N N . LYS B 2 29 ? 14.931 3.139 -9.905 1.00 41.42 29 LYS B N 1
ATOM 891 C CA . LYS B 2 29 ? 14.203 4.407 -9.853 1.00 43.48 29 LYS B CA 1
ATOM 892 C C . LYS B 2 29 ? 12.719 4.187 -10.079 1.00 43.94 29 LYS B C 1
ATOM 893 O O . LYS B 2 29 ? 11.883 4.751 -9.364 1.00 44.44 29 LYS B O 1
ATOM 899 N N . GLN B 2 30 ? 12.374 3.352 -11.059 1.00 40.00 30 GLN B N 1
ATOM 900 C CA . GLN B 2 30 ? 10.970 3.056 -11.311 1.00 40.53 30 GLN B CA 1
ATOM 901 C C . GLN B 2 30 ? 10.322 2.367 -10.113 1.00 39.26 30 GLN B C 1
ATOM 902 O O . GLN B 2 30 ? 9.181 2.683 -9.761 1.00 38.85 30 GLN B O 1
ATOM 908 N N . LYS B 2 31 ? 11.042 1.448 -9.454 1.00 38.68 31 LYS B N 1
ATOM 909 C CA . LYS B 2 31 ? 10.479 0.741 -8.306 1.00 39.45 31 LYS B CA 1
ATOM 910 C C . LYS B 2 31 ? 10.221 1.676 -7.128 1.00 38.86 31 LYS B C 1
ATOM 911 O O . LYS B 2 31 ? 9.297 1.440 -6.335 1.00 35.18 31 LYS B O 1
ATOM 917 N N . LYS B 2 32 ? 11.025 2.731 -6.992 1.00 37.69 32 LYS B N 1
ATOM 918 C CA . LYS B 2 32 ? 10.755 3.736 -5.972 1.00 32.70 32 LYS B CA 1
ATOM 919 C C . LYS B 2 32 ? 9.494 4.538 -6.293 1.00 41.14 32 LYS B C 1
ATOM 920 O O . LYS B 2 32 ? 8.702 4.848 -5.385 1.00 35.71 32 LYS B O 1
ATOM 926 N N . LYS B 2 33 ? 9.272 4.892 -7.573 1.00 39.17 33 LYS B N 1
ATOM 927 C CA . LYS B 2 33 ? 8.074 5.653 -7.892 1.00 35.51 33 LYS B CA 1
ATOM 928 C C . LYS B 2 33 ? 6.825 4.808 -7.685 1.00 36.35 33 LYS B C 1
ATOM 929 O O . LYS B 2 33 ? 5.818 5.303 -7.177 1.00 40.80 33 LYS B O 1
ATOM 935 N N . GLU B 2 34 ? 6.893 3.521 -8.035 1.00 33.42 34 GLU B N 1
ATOM 936 C CA . GLU B 2 34 ? 5.760 2.637 -7.742 1.00 35.93 34 GLU B CA 1
ATOM 937 C C . GLU B 2 34 ? 5.480 2.607 -6.250 1.00 35.08 34 GLU B C 1
ATOM 938 O O . GLU B 2 34 ? 4.318 2.698 -5.831 1.00 39.49 34 GLU B O 1
ATOM 944 N N . TRP B 2 35 ? 6.530 2.502 -5.437 1.00 37.33 35 TRP B N 1
ATOM 945 C CA . TRP B 2 35 ? 6.382 2.513 -3.985 1.00 35.44 35 TRP B CA 1
ATOM 946 C C . TRP B 2 35 ? 5.726 3.801 -3.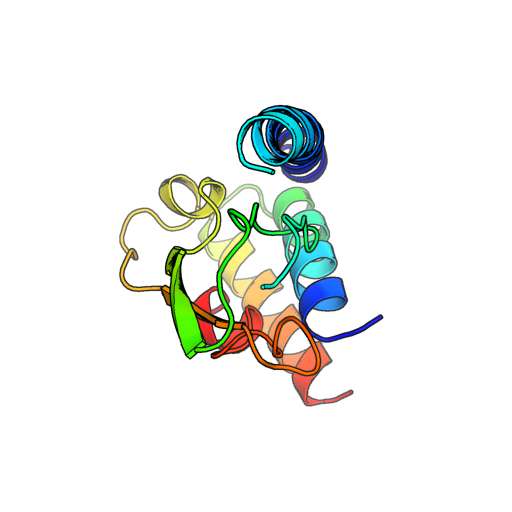497 1.00 36.75 35 TRP B C 1
ATOM 947 O O . TRP B 2 35 ? 4.763 3.752 -2.714 1.00 34.03 35 TRP B O 1
ATOM 958 N N . LYS B 2 36 ? 6.224 4.973 -3.933 1.00 29.00 36 LYS B N 1
ATOM 959 C CA . LYS B 2 36 ? 5.635 6.218 -3.444 1.00 31.23 36 LYS B CA 1
ATOM 960 C C . LYS B 2 36 ? 4.182 6.355 -3.908 1.00 37.62 36 LYS B C 1
ATOM 961 O O . LYS B 2 36 ? 3.299 6.721 -3.120 1.00 31.68 36 LYS B O 1
ATOM 967 N N . ALA B 2 37 ? 3.913 6.029 -5.182 1.00 33.83 37 ALA B N 1
ATOM 968 C CA . ALA B 2 37 ? 2.553 6.126 -5.705 1.00 32.61 37 ALA B CA 1
ATOM 969 C C . ALA B 2 37 ? 1.571 5.241 -4.936 1.00 35.62 37 ALA B C 1
ATOM 970 O O . ALA B 2 37 ? 0.394 5.593 -4.787 1.00 28.66 37 ALA B O 1
ATOM 972 N N . GLY B 2 38 ? 2.024 4.089 -4.455 1.00 32.76 38 GLY B N 1
ATOM 973 C CA . GLY B 2 38 ? 1.117 3.130 -3.850 1.00 33.87 38 GLY B CA 1
ATOM 974 C C . GLY B 2 38 ? 0.614 3.441 -2.448 1.00 39.31 38 GLY B C 1
ATOM 975 O O . GLY B 2 38 ? -0.579 3.284 -2.171 1.00 46.49 38 GLY B O 1
#

Foldseek 3Di:
DPVLVVLVVVVVVQVVCQVVQDCAGFDDPSFDTDNHHNAPDKDKDWGHPVCCVVPVVDTPFIWMWGQHPVHIDAIVVHCCVRPND/DDPVVLLVVQQVVLVVVDPDVVSSVVSSVVSVVVRVVD

Nearest PDB structures (foldseek):
  7jqd-assembly1_A  TM=1.012E+00  e=1.367E-18  Homo sapiens
  3n94-assembly1_A  TM=8.766E-01  e=1.528E-12  Escherichia coli K-12
  6lpb-assembly1_R  TM=8.588E-01  e=5.929E-11  Homo sapiens
  6m1i-assembly1_A  TM=8.537E-01  e=8.172E-11  Homo sapiens
  6m1h-assembly1_A  TM=8.866E-01  e=1.765E-10  Homo sapiens

Radius of gyration: 14.75 Å; Cα contacts (8 Å, |Δi|>4): 179; chains: 2; bounding box: 30×25×42 Å

Sequence (123 aa):
AHSDGIFKKEQAMCLEKIQRANGCPGMWDNITCWKPAHVGEMVLVSCPELFRIFNPDQDMGVVSRNCTEDGWSEPFPHYFDACGFCDATCQFRKAIDDCARQAYHSSVFKACMKQKKKEWKAG

Solvent-accessible surface area: 7472 Å² total; per-residue (Å²): 71,158,3,56,33,92,4,116,158,70,68,64,126,4,101,65,120,19,126,142,63,130,77,4,91,16,46,30,23,65,2,15,47,0,120,29,9,135,78,75,64,115,10,98,29,58,9,7,110,21,4,65,130,25,13,88,142,106,101,174,18,69,0,13,22,64,1,57,158,130,24,40,37,112,6,149,42,51,1,2,69,22,5,17,44,104,89,16,10,39,67,0,27,133,2,0,32,43,0,4,141,95,8,205,113,38,62,78,7,57,56,19,0,101,75,44,38,123,91,46,142,92,100

GO terms:
  GO:0005515 protein binding (F, IPI)
  GO:0005886 plasma membrane (C, IDA)
  GO:0043235 signaling receptor complex (C, IDA)
  GO:0001634 pituitary adenylate cyclase-activating polypeptide receptor activity (F, IDA)
  GO:0007189 adenylate cyclase-activating G protein-coupled receptor signaling pathway (P, IDA)
  GO:0005886 plasma membrane (C, TAS)
  GO:0038023 signaling receptor activity (F, TAS)
  GO:0007166 cell surface receptor signaling pathway (P, TAS)

B-factor: mean 47.27, std 11.15, range [25.87, 79.18]